Protein AF-A0A497SSN8-F1 (afdb_monomer_lite)

Structure (mmCIF, N/CA/C/O backbone):
data_AF-A0A497SSN8-F1
#
_entry.id   AF-A0A497SSN8-F1
#
loop_
_atom_site.group_PDB
_atom_site.id
_atom_site.type_symbol
_atom_site.label_atom_id
_atom_site.label_alt_id
_atom_site.label_comp_id
_atom_site.label_asym_id
_atom_site.label_entity_id
_atom_site.label_seq_id
_atom_site.pdbx_PDB_ins_code
_atom_site.Cartn_x
_atom_site.Cartn_y
_atom_site.Cartn_z
_atom_site.occupancy
_atom_site.B_iso_or_equiv
_atom_site.auth_seq_id
_atom_site.auth_comp_id
_atom_site.auth_asym_id
_atom_site.auth_atom_id
_atom_site.pdbx_PDB_model_num
ATOM 1 N N . MET A 1 1 ? 13.807 15.070 24.944 1.00 35.22 1 MET A N 1
ATOM 2 C CA . MET A 1 1 ? 13.479 15.569 23.591 1.00 35.22 1 MET A CA 1
ATOM 3 C C . MET A 1 1 ? 13.037 14.384 22.746 1.00 35.22 1 MET A C 1
ATOM 5 O O . MET A 1 1 ? 13.874 13.657 22.225 1.00 35.22 1 MET A O 1
ATOM 9 N N . GLU A 1 2 ? 11.731 14.126 22.706 1.00 35.09 2 GLU A N 1
ATOM 10 C CA . GLU A 1 2 ? 11.132 13.095 21.851 1.00 35.09 2 GLU A CA 1
ATOM 11 C C . GLU A 1 2 ? 11.270 13.523 20.382 1.00 35.0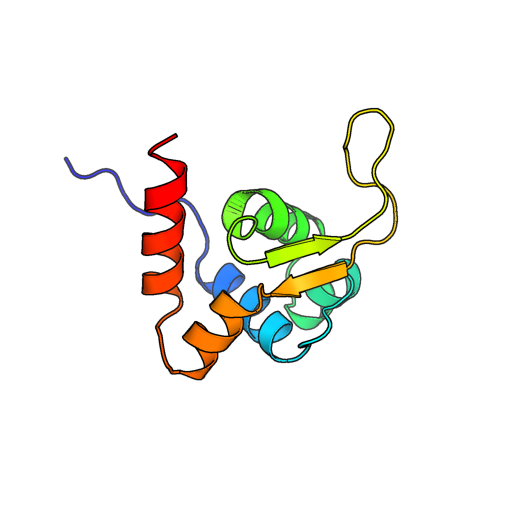9 2 GLU A C 1
ATOM 13 O O . GLU A 1 2 ? 10.898 14.636 20.018 1.00 35.09 2 GLU A O 1
ATOM 18 N N . LYS A 1 3 ? 11.870 12.678 19.537 1.00 37.94 3 LYS A N 1
ATOM 19 C CA . LYS A 1 3 ? 12.045 12.972 18.107 1.00 37.94 3 LYS A CA 1
ATOM 20 C C . LYS A 1 3 ? 10.700 12.848 17.379 1.00 37.94 3 LYS A C 1
ATOM 22 O O . LYS A 1 3 ? 10.108 11.772 17.351 1.00 37.94 3 LYS A O 1
ATOM 27 N N . ASN A 1 4 ? 10.266 13.958 16.780 1.00 37.72 4 ASN A N 1
ATOM 28 C CA . ASN A 1 4 ? 9.042 14.140 15.997 1.00 37.72 4 ASN A CA 1
ATOM 29 C C . ASN A 1 4 ? 8.753 13.004 14.997 1.00 37.72 4 ASN A C 1
ATOM 31 O O . ASN A 1 4 ? 9.568 12.667 14.139 1.00 37.72 4 ASN A O 1
ATOM 35 N N . ASN A 1 5 ? 7.523 12.491 15.049 1.00 42.47 5 ASN A N 1
ATOM 36 C CA . ASN A 1 5 ? 6.931 11.490 14.151 1.00 42.47 5 ASN A CA 1
ATOM 37 C C . ASN A 1 5 ? 6.485 12.096 12.789 1.00 42.47 5 ASN A C 1
ATOM 39 O O . ASN A 1 5 ? 5.452 11.721 12.242 1.00 42.47 5 ASN A O 1
ATOM 43 N N . GLU A 1 6 ? 7.232 13.059 12.240 1.00 48.50 6 GLU A N 1
ATOM 44 C CA . GLU A 1 6 ? 6.786 13.930 11.130 1.00 48.50 6 GLU A CA 1
ATOM 45 C C . GLU A 1 6 ? 7.203 13.489 9.716 1.00 48.50 6 GLU A C 1
ATOM 47 O O . GLU A 1 6 ? 7.068 14.257 8.768 1.00 48.50 6 GLU A O 1
ATOM 52 N N . LYS A 1 7 ? 7.729 12.277 9.499 1.00 67.94 7 LYS A N 1
ATOM 53 C CA . LYS A 1 7 ? 8.420 12.020 8.217 1.00 67.94 7 LYS A CA 1
ATOM 54 C C . LYS A 1 7 ? 7.534 11.619 7.025 1.00 67.94 7 LYS A C 1
ATOM 56 O O . LYS A 1 7 ? 8.015 11.672 5.897 1.00 67.94 7 LYS A O 1
ATOM 61 N N . TYR A 1 8 ? 6.265 11.250 7.220 1.00 79.00 8 TYR A N 1
ATOM 62 C CA . TYR A 1 8 ? 5.403 10.772 6.125 1.00 79.00 8 TYR A CA 1
ATOM 63 C C . TYR A 1 8 ? 3.995 11.368 6.172 1.00 79.00 8 TYR A C 1
ATOM 65 O O . TYR A 1 8 ? 3.371 11.450 7.227 1.00 79.00 8 TYR A O 1
ATOM 73 N N . ASP A 1 9 ? 3.468 11.724 5.001 1.00 90.81 9 ASP A N 1
ATOM 74 C CA . ASP A 1 9 ? 2.112 12.240 4.839 1.00 90.81 9 ASP A CA 1
ATOM 75 C C . ASP A 1 9 ? 1.100 11.105 5.034 1.00 90.81 9 ASP A C 1
ATOM 77 O O . ASP A 1 9 ? 0.883 10.240 4.176 1.00 90.81 9 ASP A O 1
ATOM 81 N N . PHE A 1 10 ? 0.474 11.112 6.207 1.00 90.44 10 PHE A N 1
ATOM 82 C CA . PHE A 1 10 ? -0.463 10.076 6.603 1.00 90.44 10 PHE A CA 1
ATOM 83 C C . PHE A 1 10 ? -1.740 10.059 5.751 1.00 90.44 10 PHE A C 1
ATOM 85 O O . PHE A 1 10 ? -2.361 9.003 5.615 1.00 90.44 10 PHE A O 1
ATOM 92 N N . GLN A 1 11 ? -2.120 11.180 5.127 1.00 94.25 11 GLN A N 1
ATOM 93 C CA . GLN A 1 11 ? -3.274 11.208 4.226 1.00 94.25 11 GLN A CA 1
ATOM 94 C C . GLN A 1 11 ? -2.990 10.413 2.953 1.00 94.25 11 GLN A C 1
ATOM 96 O O . GLN A 1 11 ? -3.845 9.649 2.504 1.00 94.25 11 GLN A O 1
ATOM 101 N N . LYS A 1 12 ? -1.761 10.490 2.428 1.00 95.00 12 LYS A N 1
ATOM 102 C CA . LYS A 1 12 ? -1.333 9.668 1.283 1.00 95.00 12 LYS A CA 1
ATOM 103 C C . LYS A 1 12 ? -1.317 8.182 1.624 1.00 95.00 12 LYS A C 1
ATOM 105 O O . LYS A 1 12 ? -1.801 7.371 0.839 1.00 95.00 12 LYS A O 1
ATOM 110 N N . ILE A 1 13 ? -0.840 7.824 2.818 1.00 95.31 13 ILE A N 1
ATOM 111 C CA . ILE A 1 13 ? -0.874 6.435 3.308 1.00 95.31 13 ILE A CA 1
ATOM 112 C C . ILE A 1 13 ? -2.318 5.931 3.376 1.00 95.31 13 ILE A C 1
ATOM 114 O O . ILE A 1 13 ? -2.626 4.878 2.817 1.00 95.31 13 ILE A O 1
ATOM 118 N N . LYS A 1 14 ? -3.222 6.694 4.003 1.00 95.56 14 LYS A N 1
ATOM 119 C CA . LYS A 1 14 ? -4.647 6.341 4.064 1.00 95.56 14 LYS A CA 1
ATOM 120 C C . LYS A 1 14 ? -5.261 6.177 2.677 1.00 95.56 14 LYS A C 1
ATOM 122 O O . LYS A 1 14 ? -5.982 5.207 2.469 1.00 95.56 14 LYS A O 1
ATOM 127 N N . ALA A 1 15 ? -4.982 7.089 1.747 1.00 97.75 15 ALA A N 1
ATOM 128 C CA . ALA A 1 15 ? -5.518 7.032 0.391 1.00 97.75 15 ALA A CA 1
ATOM 129 C C . ALA A 1 15 ? -5.067 5.758 -0.342 1.00 97.75 15 ALA A C 1
ATOM 131 O O . ALA A 1 15 ? -5.904 5.031 -0.873 1.00 97.75 15 ALA A O 1
ATOM 132 N N . LEU A 1 16 ? -3.770 5.433 -0.299 1.00 97.88 16 LEU A N 1
ATOM 133 C CA . LEU A 1 16 ? -3.234 4.211 -0.910 1.00 97.88 16 LEU A CA 1
ATOM 134 C C . LEU A 1 16 ? -3.834 2.947 -0.289 1.00 97.88 16 LEU A C 1
ATOM 136 O O . LEU A 1 16 ? -4.270 2.057 -1.013 1.00 97.88 16 LEU A O 1
ATOM 140 N N . ILE A 1 17 ? -3.899 2.875 1.044 1.00 97.38 17 ILE A N 1
ATOM 141 C CA . ILE A 1 17 ? -4.479 1.725 1.749 1.00 97.38 17 ILE A CA 1
ATOM 142 C C . ILE A 1 17 ? -5.973 1.592 1.449 1.00 97.38 17 ILE A C 1
ATOM 144 O O . ILE A 1 17 ? -6.444 0.482 1.226 1.00 97.38 17 ILE A O 1
ATOM 148 N N . SER A 1 18 ? -6.714 2.702 1.400 1.00 96.94 18 SER A N 1
ATOM 149 C CA . SER A 1 18 ? -8.140 2.709 1.060 1.00 96.94 18 SER A CA 1
ATOM 150 C C . SER A 1 18 ? -8.387 2.105 -0.321 1.00 96.94 18 SER A C 1
ATOM 152 O O . SER A 1 18 ? -9.216 1.207 -0.447 1.00 96.94 18 SER A O 1
ATOM 154 N N . VAL A 1 19 ? -7.608 2.516 -1.330 1.00 98.12 19 VAL A N 1
ATOM 155 C CA . VAL A 1 19 ? -7.676 1.908 -2.664 1.00 98.12 19 VAL A CA 1
ATOM 156 C C . VAL A 1 19 ? -7.325 0.428 -2.579 1.00 98.12 19 VAL A C 1
ATOM 158 O O . VAL A 1 19 ? -8.110 -0.400 -3.014 1.00 98.12 19 VAL A O 1
ATOM 161 N N . LEU A 1 20 ? -6.200 0.057 -1.964 1.00 97.56 20 LEU A N 1
ATOM 162 C CA . LEU A 1 20 ? -5.781 -1.346 -1.894 1.00 97.56 20 LEU 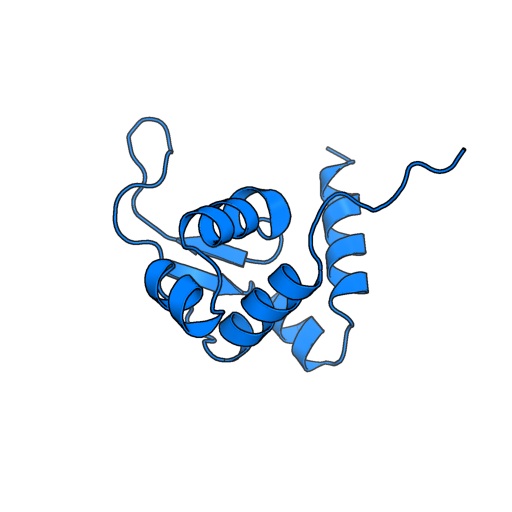A CA 1
ATOM 163 C C . LEU A 1 20 ? -6.811 -2.266 -1.218 1.00 97.56 20 LEU A C 1
ATOM 165 O O . LEU A 1 20 ? -6.931 -3.425 -1.605 1.00 97.56 20 LEU A O 1
ATOM 169 N N . ARG A 1 21 ? -7.586 -1.768 -0.248 1.00 95.94 21 ARG A N 1
ATOM 170 C CA . ARG A 1 21 ? -8.677 -2.535 0.381 1.00 95.94 21 ARG A CA 1
ATOM 171 C C . ARG A 1 21 ? -9.803 -2.889 -0.593 1.00 95.94 21 ARG A C 1
ATOM 173 O O . ARG A 1 21 ? -10.448 -3.913 -0.396 1.00 95.94 21 ARG A O 1
ATOM 180 N N . GLN A 1 22 ? -10.022 -2.074 -1.626 1.00 96.94 22 GLN A N 1
ATOM 181 C CA . GLN A 1 22 ? -11.036 -2.307 -2.662 1.00 96.94 22 GLN A CA 1
ATOM 182 C C . GLN A 1 22 ? -10.601 -3.367 -3.688 1.00 96.94 22 GLN A C 1
ATOM 184 O O . GLN A 1 22 ? -11.444 -3.891 -4.410 1.00 96.94 22 GLN A O 1
ATOM 189 N N . TYR A 1 23 ? -9.307 -3.706 -3.743 1.00 97.06 23 TYR A N 1
ATOM 190 C CA . TYR A 1 23 ? -8.731 -4.658 -4.698 1.00 97.06 23 TYR A CA 1
ATOM 191 C C . TYR A 1 23 ? -8.064 -5.830 -3.949 1.00 97.06 23 TYR A C 1
ATOM 193 O O . TYR A 1 23 ? -6.841 -5.833 -3.780 1.00 97.06 23 TYR A O 1
ATOM 201 N N . PRO A 1 24 ? -8.833 -6.836 -3.481 1.00 91.69 24 PRO A N 1
ATOM 202 C CA . PRO A 1 24 ? -8.308 -7.939 -2.665 1.00 91.69 24 PRO A CA 1
ATOM 203 C C . PRO A 1 24 ? -7.246 -8.785 -3.383 1.00 91.69 24 PRO A C 1
ATOM 205 O O . PRO A 1 24 ? -6.330 -9.299 -2.739 1.00 91.69 24 PRO A O 1
ATOM 208 N N . ASP A 1 25 ? -7.321 -8.876 -4.710 1.00 95.19 25 ASP A N 1
ATOM 209 C CA . ASP A 1 25 ? -6.347 -9.597 -5.538 1.00 95.19 25 ASP A CA 1
ATOM 210 C C . ASP A 1 25 ? -5.133 -8.745 -5.925 1.00 95.19 25 ASP A C 1
ATOM 212 O O . ASP A 1 25 ? -4.174 -9.239 -6.514 1.00 95.19 25 ASP A O 1
ATOM 216 N N . GLY A 1 26 ? -5.133 -7.478 -5.519 1.00 97.06 26 GLY A N 1
ATOM 217 C CA . GLY A 1 26 ? -4.122 -6.497 -5.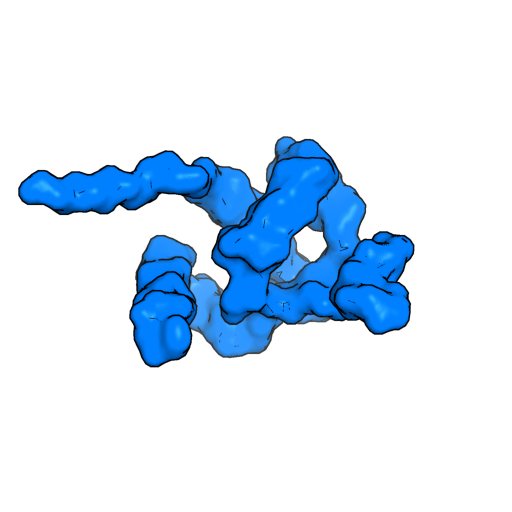860 1.00 97.06 26 GLY A CA 1
ATOM 218 C C . GLY A 1 26 ? -4.502 -5.631 -7.055 1.00 97.06 26 GLY A C 1
ATOM 219 O O . GLY A 1 26 ? -5.487 -5.844 -7.760 1.00 97.06 26 GLY A O 1
ATOM 220 N N . ILE A 1 27 ? -3.700 -4.597 -7.262 1.00 98.19 27 ILE A N 1
ATOM 221 C CA . ILE A 1 27 ? -3.897 -3.568 -8.278 1.00 98.19 27 ILE A CA 1
ATOM 222 C C . ILE A 1 27 ? -2.552 -3.196 -8.892 1.00 98.19 27 ILE A C 1
ATOM 224 O O . ILE A 1 27 ? -1.526 -3.133 -8.213 1.00 98.19 27 ILE A O 1
ATOM 228 N N . TRP A 1 28 ? -2.542 -2.926 -10.194 1.00 97.88 28 TRP A N 1
ATOM 229 C CA . TRP A 1 28 ? -1.343 -2.446 -10.870 1.00 97.88 28 TRP A CA 1
ATOM 230 C C . TRP A 1 28 ? -0.893 -1.101 -10.297 1.00 97.88 28 TRP A C 1
ATOM 232 O O . TRP A 1 28 ? -1.708 -0.193 -10.149 1.00 97.88 28 TRP A O 1
ATOM 242 N N . LEU A 1 29 ? 0.406 -0.921 -10.058 1.00 97.12 29 LEU A N 1
ATOM 243 C CA . LEU A 1 29 ? 0.974 0.286 -9.440 1.00 97.12 29 LEU A CA 1
ATOM 244 C C . LEU A 1 29 ? 0.557 1.591 -10.146 1.00 97.12 29 LEU A C 1
ATOM 246 O O . LEU A 1 29 ? 0.214 2.581 -9.499 1.00 97.12 29 LEU A O 1
ATOM 250 N N . ARG A 1 30 ? 0.512 1.581 -11.485 1.00 96.69 30 ARG A N 1
ATOM 251 C CA . ARG A 1 30 ? 0.036 2.724 -12.286 1.00 96.69 30 ARG A CA 1
ATOM 252 C C . ARG A 1 30 ? -1.449 3.017 -12.067 1.00 96.69 30 ARG A C 1
ATOM 254 O O . ARG A 1 30 ? -1.840 4.181 -12.027 1.00 96.69 30 ARG A O 1
ATOM 261 N N . ARG A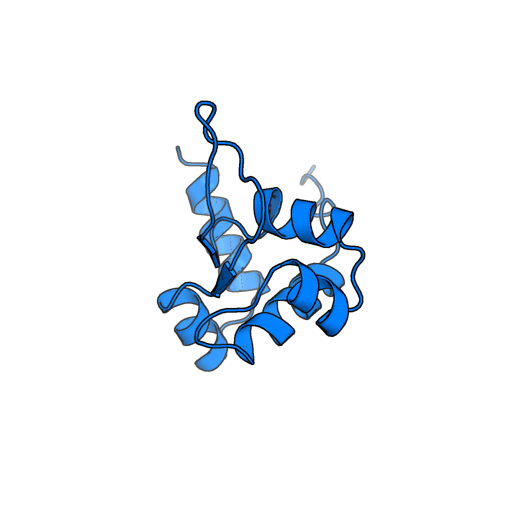 1 31 ? -2.276 1.978 -11.915 1.00 98.00 31 ARG A N 1
ATOM 262 C CA . ARG A 1 31 ? -3.699 2.141 -11.594 1.00 98.00 31 ARG A CA 1
ATOM 263 C C . ARG A 1 31 ? -3.867 2.627 -10.157 1.00 98.00 31 ARG A C 1
ATOM 265 O O . ARG A 1 31 ? -4.608 3.574 -9.948 1.00 98.00 31 ARG A O 1
ATOM 272 N N . LEU A 1 32 ? -3.111 2.083 -9.203 1.00 98.31 32 LEU A N 1
ATOM 273 C CA . LEU A 1 32 ? -3.103 2.545 -7.812 1.00 98.31 32 LEU A CA 1
ATOM 274 C C . LEU A 1 32 ? -2.823 4.050 -7.710 1.00 98.31 32 LEU A C 1
ATOM 276 O O . LEU A 1 32 ? -3.541 4.759 -7.011 1.00 98.31 32 LEU A O 1
ATOM 280 N N . SER A 1 33 ? -1.827 4.550 -8.446 1.00 98.25 33 SER A N 1
ATOM 281 C CA . SER A 1 33 ? -1.519 5.985 -8.527 1.00 98.25 33 SER A CA 1
ATOM 282 C C . SER A 1 33 ? -2.718 6.811 -9.017 1.00 98.25 33 SER A C 1
ATOM 284 O O . SER A 1 33 ? -3.073 7.813 -8.397 1.00 98.25 33 SER A O 1
ATOM 286 N N . ARG A 1 34 ? -3.396 6.362 -10.080 1.00 98.19 34 ARG A N 1
ATOM 287 C CA . ARG A 1 34 ? -4.585 7.036 -10.622 1.00 98.19 34 ARG A CA 1
ATOM 288 C C . ARG A 1 34 ? -5.760 7.051 -9.642 1.00 98.19 34 ARG A C 1
ATOM 290 O O . ARG A 1 34 ? -6.326 8.111 -9.403 1.00 98.19 34 ARG A O 1
ATOM 297 N N . GLU A 1 35 ? -6.111 5.896 -9.078 1.00 98.31 35 GLU A N 1
ATOM 298 C CA . GLU A 1 35 ? -7.266 5.743 -8.176 1.00 98.31 35 GLU A CA 1
ATOM 299 C C . GLU A 1 35 ? -7.055 6.503 -6.858 1.00 98.31 35 GLU A C 1
ATOM 301 O O . GLU A 1 35 ? -7.981 7.096 -6.311 1.00 98.31 35 GLU A O 1
ATOM 306 N N . SER A 1 36 ? -5.814 6.540 -6.362 1.00 97.88 36 SER A N 1
ATOM 307 C CA . SER A 1 36 ? -5.462 7.278 -5.141 1.00 97.88 36 SER A CA 1
ATOM 308 C C . SER A 1 36 ? -5.239 8.774 -5.368 1.00 97.88 36 SER A C 1
ATOM 310 O O . SER A 1 36 ? -5.099 9.511 -4.394 1.00 97.88 36 SER A O 1
ATOM 312 N N . LYS A 1 37 ? -5.208 9.233 -6.630 1.00 97.94 37 LYS A N 1
ATOM 313 C CA . LYS A 1 37 ? -4.874 10.613 -7.023 1.00 97.94 37 LYS A CA 1
ATOM 314 C C . LYS A 1 37 ? -3.506 11.072 -6.496 1.00 97.94 37 LYS A C 1
ATOM 316 O O . LYS A 1 37 ? -3.308 12.245 -6.185 1.00 97.94 37 LYS A O 1
ATOM 321 N N . ILE A 1 38 ? -2.550 10.148 -6.404 1.00 97.75 38 ILE A N 1
ATOM 322 C CA . ILE A 1 38 ? -1.178 10.410 -5.954 1.00 97.75 38 ILE A CA 1
ATOM 323 C C . ILE A 1 38 ? -0.236 10.262 -7.153 1.00 97.75 38 ILE A C 1
ATOM 325 O O . ILE A 1 38 ? -0.343 9.266 -7.873 1.00 97.75 38 ILE A O 1
ATOM 329 N N . PRO A 1 39 ? 0.719 11.190 -7.378 1.00 98.00 39 PRO A N 1
ATOM 330 C CA . PRO A 1 39 ? 1.687 11.070 -8.467 1.00 98.00 39 PRO A CA 1
ATOM 331 C C . PRO A 1 39 ? 2.397 9.713 -8.465 1.00 98.00 39 PRO A C 1
ATOM 333 O O . PRO A 1 39 ? 2.696 9.164 -7.402 1.00 98.00 39 PRO A O 1
ATOM 336 N N . LEU A 1 40 ? 2.688 9.162 -9.644 1.00 96.69 40 LEU A N 1
ATOM 337 C CA . LEU A 1 40 ? 3.264 7.817 -9.759 1.00 96.69 40 LEU A CA 1
ATOM 338 C C . LEU A 1 40 ? 4.600 7.690 -9.015 1.00 96.69 40 LEU A C 1
ATOM 340 O O . LEU A 1 40 ? 4.812 6.704 -8.314 1.00 96.69 40 LEU A O 1
ATOM 344 N N . SER A 1 41 ? 5.462 8.705 -9.105 1.00 95.94 41 SER A N 1
ATOM 345 C CA . SER A 1 41 ? 6.733 8.764 -8.370 1.00 95.94 41 SER A CA 1
ATOM 346 C C . SER A 1 41 ? 6.523 8.732 -6.854 1.00 95.94 41 SER A C 1
ATOM 348 O O . SER A 1 41 ? 7.178 7.974 -6.143 1.00 95.94 41 SER A O 1
ATOM 350 N N . THR A 1 42 ? 5.548 9.495 -6.351 1.00 96.19 42 THR A N 1
ATOM 351 C CA . THR A 1 42 ? 5.162 9.466 -4.936 1.00 96.19 42 THR A CA 1
ATOM 352 C C . THR A 1 42 ? 4.583 8.105 -4.556 1.00 96.19 42 THR A C 1
ATOM 354 O O . THR A 1 42 ? 4.941 7.556 -3.523 1.00 96.19 42 THR A O 1
ATOM 357 N N . THR A 1 43 ? 3.741 7.513 -5.400 1.00 97.19 43 THR A N 1
ATOM 358 C CA . THR A 1 43 ? 3.183 6.177 -5.161 1.00 97.19 43 THR A CA 1
ATOM 359 C C . THR A 1 43 ? 4.304 5.145 -5.032 1.00 97.19 43 THR A C 1
ATOM 361 O O . THR A 1 43 ? 4.336 4.416 -4.046 1.00 97.19 43 THR A O 1
ATOM 364 N N . HIS A 1 44 ? 5.270 5.138 -5.957 1.00 95.19 44 HIS A N 1
ATOM 365 C CA . HIS A 1 44 ? 6.477 4.307 -5.877 1.00 95.19 44 HIS A CA 1
ATOM 366 C C . HIS A 1 44 ? 7.204 4.475 -4.542 1.00 95.19 44 HIS A C 1
ATOM 368 O O . HIS A 1 44 ? 7.441 3.489 -3.843 1.00 95.19 44 HIS A O 1
ATOM 374 N N . TYR A 1 45 ? 7.488 5.724 -4.161 1.00 94.38 45 TYR A N 1
ATOM 375 C CA . TYR A 1 45 ? 8.179 6.034 -2.914 1.00 94.38 45 TYR A CA 1
ATOM 376 C C . TYR A 1 45 ? 7.464 5.442 -1.694 1.00 94.38 45 TYR A C 1
ATOM 378 O O . TYR A 1 45 ? 8.102 4.784 -0.872 1.00 94.38 45 TYR A O 1
ATOM 386 N N . TYR A 1 46 ? 6.145 5.634 -1.585 1.00 94.75 46 TYR A N 1
ATOM 387 C CA . TYR A 1 46 ? 5.370 5.111 -0.459 1.00 94.75 46 TYR A CA 1
ATOM 388 C C . TYR A 1 46 ? 5.310 3.585 -0.464 1.00 94.75 46 TYR A C 1
ATOM 390 O O . TYR A 1 46 ? 5.439 2.973 0.590 1.00 94.75 46 TYR A O 1
ATOM 398 N N . ILE A 1 47 ? 5.155 2.958 -1.628 1.00 94.75 47 ILE A N 1
ATOM 399 C CA . ILE A 1 47 ? 5.118 1.498 -1.760 1.00 94.75 47 ILE A CA 1
ATOM 400 C C . ILE A 1 47 ? 6.422 0.854 -1.280 1.00 94.75 47 ILE A C 1
ATOM 402 O O . ILE A 1 47 ? 6.388 -0.122 -0.534 1.00 94.75 47 ILE A O 1
ATOM 406 N N . GLU A 1 48 ? 7.570 1.412 -1.650 1.00 91.00 48 GLU A N 1
ATOM 407 C CA . GLU A 1 48 ? 8.872 0.822 -1.320 1.00 91.00 48 GLU A CA 1
ATOM 408 C C . GLU A 1 48 ? 9.328 1.164 0.099 1.00 91.00 48 GLU A C 1
ATOM 410 O O . GLU A 1 48 ? 9.718 0.283 0.871 1.00 91.00 48 GLU A O 1
ATOM 415 N N . ASN A 1 49 ? 9.223 2.435 0.478 1.00 89.00 49 ASN A N 1
ATOM 416 C CA . ASN A 1 49 ? 9.860 2.931 1.695 1.00 89.00 49 ASN A CA 1
ATOM 417 C C . ASN A 1 49 ? 8.927 2.911 2.906 1.00 89.00 49 ASN A C 1
ATOM 419 O O . ASN A 1 49 ? 9.389 2.743 4.033 1.00 89.00 49 ASN A O 1
ATOM 423 N N . VAL A 1 50 ? 7.617 3.054 2.686 1.00 90.69 50 VAL A N 1
ATOM 424 C CA . VAL A 1 50 ? 6.643 3.263 3.769 1.00 90.69 50 VAL A CA 1
ATOM 425 C C . VAL A 1 50 ? 5.765 2.035 3.986 1.00 90.69 50 VAL A C 1
ATOM 427 O O . VAL A 1 50 ? 5.581 1.593 5.115 1.00 90.69 50 VAL A O 1
ATOM 430 N N . LEU A 1 51 ? 5.229 1.463 2.910 1.00 93.69 51 LEU A N 1
ATOM 431 C CA . LEU A 1 51 ? 4.206 0.421 2.965 1.00 93.69 51 LEU A CA 1
ATOM 432 C C . LEU A 1 51 ? 4.761 -0.991 2.774 1.00 93.69 51 LEU A C 1
ATOM 434 O O . LEU A 1 51 ? 3.997 -1.937 2.929 1.00 93.69 51 LEU A O 1
ATOM 438 N N . SER A 1 52 ? 6.057 -1.160 2.493 1.00 91.94 52 SER A N 1
ATOM 439 C CA . SER A 1 52 ? 6.667 -2.455 2.140 1.00 91.94 52 SER A CA 1
ATOM 440 C C . SER A 1 52 ? 6.442 -3.581 3.154 1.00 91.94 52 SER A C 1
ATOM 442 O O . SER A 1 52 ? 6.411 -4.750 2.780 1.00 91.94 52 SER A O 1
ATOM 444 N N . SER A 1 53 ? 6.241 -3.266 4.436 1.00 91.75 53 SER A N 1
ATOM 445 C CA . SER A 1 53 ? 5.905 -4.268 5.457 1.00 91.75 53 SER A CA 1
ATOM 446 C C . SER A 1 53 ? 4.445 -4.732 5.398 1.00 91.75 53 SER A C 1
ATOM 448 O O . SER A 1 53 ? 4.154 -5.852 5.822 1.00 91.75 53 SER A O 1
ATOM 450 N N . LEU A 1 54 ? 3.549 -3.907 4.851 1.00 94.69 54 LEU A N 1
ATOM 451 C CA . LEU A 1 54 ? 2.096 -4.088 4.853 1.00 94.69 54 LEU A CA 1
ATOM 452 C C . LEU A 1 54 ? 1.544 -4.701 3.558 1.00 94.69 54 LEU A C 1
ATOM 454 O O . LEU A 1 54 ? 0.414 -5.194 3.530 1.00 94.69 54 LEU A O 1
ATOM 458 N N . ILE A 1 55 ? 2.327 -4.648 2.485 1.00 96.00 55 ILE A N 1
ATOM 459 C CA . ILE A 1 55 ? 1.923 -5.060 1.142 1.00 96.00 55 ILE A CA 1
ATOM 460 C C . ILE A 1 55 ? 2.830 -6.159 0.602 1.00 96.00 55 ILE A C 1
ATOM 462 O O . ILE A 1 55 ? 3.995 -6.269 0.985 1.00 96.00 55 ILE A O 1
ATOM 466 N N . ASP A 1 56 ? 2.299 -6.894 -0.360 1.00 95.75 56 ASP A N 1
ATOM 467 C CA . ASP A 1 56 ? 3.064 -7.667 -1.319 1.00 95.75 56 ASP A CA 1
ATOM 468 C C . ASP A 1 56 ? 3.242 -6.826 -2.588 1.00 95.75 56 ASP A C 1
ATOM 470 O O . ASP A 1 56 ? 2.307 -6.195 -3.092 1.00 95.75 56 ASP A O 1
ATOM 474 N N . ASN A 1 57 ? 4.474 -6.790 -3.086 1.00 94.56 57 ASN A N 1
ATOM 475 C CA . ASN A 1 57 ? 4.869 -6.046 -4.275 1.00 94.56 57 ASN A CA 1
ATOM 476 C C . ASN A 1 57 ? 5.459 -7.042 -5.273 1.00 94.56 57 ASN A C 1
ATOM 478 O O . ASN A 1 57 ? 6.593 -7.497 -5.117 1.00 94.56 57 ASN A O 1
ATOM 482 N N . ILE A 1 58 ? 4.637 -7.423 -6.245 1.00 94.56 58 ILE A N 1
ATOM 483 C CA . ILE A 1 58 ? 4.874 -8.530 -7.167 1.00 94.56 58 ILE A CA 1
ATOM 484 C C . ILE A 1 58 ? 5.158 -7.940 -8.546 1.00 94.56 58 ILE A C 1
ATOM 486 O O . ILE A 1 58 ? 4.389 -7.129 -9.056 1.00 94.56 58 ILE A O 1
ATOM 490 N N . GLY A 1 59 ? 6.258 -8.336 -9.166 1.00 92.75 59 GLY A N 1
ATOM 491 C CA . GLY A 1 59 ? 6.650 -7.847 -10.482 1.00 92.75 59 GLY A CA 1
ATOM 492 C C . GLY A 1 59 ? 7.957 -8.476 -10.931 1.00 92.75 59 GLY A C 1
ATOM 493 O O . GLY A 1 59 ? 8.637 -9.128 -10.135 1.00 92.75 59 GLY A O 1
ATOM 494 N N . ALA A 1 60 ? 8.297 -8.272 -12.200 1.00 90.38 60 ALA A N 1
ATOM 495 C CA . ALA A 1 60 ? 9.580 -8.703 -12.728 1.00 90.38 60 ALA A CA 1
ATOM 496 C C . ALA A 1 60 ? 10.715 -7.908 -12.067 1.00 90.38 60 ALA A C 1
ATOM 498 O O . ALA A 1 60 ? 10.582 -6.706 -11.809 1.00 90.38 60 ALA A O 1
ATOM 499 N N . ARG A 1 61 ? 11.814 -8.601 -11.773 1.00 91.38 61 ARG A N 1
ATOM 500 C CA . ARG A 1 61 ? 13.032 -8.020 -11.208 1.00 91.38 61 ARG A CA 1
ATOM 501 C C . ARG A 1 61 ? 14.205 -8.306 -12.125 1.00 91.38 61 ARG A C 1
ATOM 503 O O . ARG A 1 61 ? 14.266 -9.393 -12.696 1.00 91.38 61 ARG A O 1
ATOM 510 N N . ASP A 1 62 ? 15.082 -7.328 -12.287 1.00 91.81 62 ASP A N 1
ATOM 511 C CA . ASP A 1 62 ? 16.310 -7.487 -13.059 1.00 91.81 62 ASP A CA 1
ATOM 512 C C . ASP A 1 62 ? 17.354 -8.305 -12.278 1.00 91.81 62 ASP A C 1
ATOM 514 O O . ASP A 1 62 ? 17.105 -8.769 -11.160 1.00 91.81 62 ASP A O 1
ATOM 518 N N . SER A 1 63 ? 18.531 -8.499 -12.877 1.00 92.50 63 SER A N 1
ATOM 519 C CA . SER A 1 63 ? 19.654 -9.212 -12.257 1.00 92.50 63 SER A CA 1
ATOM 520 C C . SER A 1 63 ? 20.177 -8.547 -10.981 1.00 92.50 63 SER A C 1
ATOM 522 O O . SER A 1 63 ? 20.822 -9.209 -10.174 1.00 92.50 63 SER A O 1
ATOM 524 N N . GLU A 1 64 ? 19.896 -7.260 -10.788 1.00 91.62 64 GLU A N 1
ATOM 525 C CA . GLU A 1 64 ? 20.269 -6.487 -9.601 1.00 91.62 64 GLU A CA 1
ATOM 526 C C . GLU A 1 64 ? 19.159 -6.505 -8.534 1.00 91.62 64 GLU A C 1
ATOM 528 O O . GLU A 1 64 ? 19.321 -5.979 -7.434 1.00 91.62 64 GLU A O 1
ATOM 533 N N . GLY A 1 65 ? 18.021 -7.140 -8.833 1.00 85.75 65 GLY A N 1
ATOM 534 C CA . GLY A 1 65 ? 16.867 -7.237 -7.950 1.00 85.75 65 GLY A CA 1
ATOM 535 C C . GLY A 1 65 ? 15.934 -6.024 -7.998 1.00 85.75 65 GLY A C 1
ATOM 536 O O . GLY A 1 65 ? 14.946 -6.006 -7.250 1.00 85.75 65 GLY A O 1
ATOM 537 N N . ASN A 1 66 ? 16.174 -5.041 -8.870 1.00 85.19 66 ASN A N 1
ATOM 538 C CA . ASN A 1 66 ? 15.302 -3.882 -9.037 1.00 85.19 66 ASN A CA 1
ATOM 539 C C . ASN A 1 66 ? 14.065 -4.255 -9.851 1.00 85.19 66 ASN A C 1
ATOM 541 O O . ASN A 1 66 ? 14.117 -5.059 -10.779 1.00 85.19 66 ASN A O 1
ATOM 545 N N . PHE A 1 67 ? 12.919 -3.660 -9.519 1.00 86.62 67 PHE A N 1
ATOM 546 C CA . PHE A 1 67 ? 11.707 -3.900 -10.295 1.00 86.62 67 PHE A CA 1
ATOM 547 C C . PHE A 1 67 ? 11.771 -3.218 -11.659 1.00 86.62 67 PHE A C 1
ATOM 549 O O . PHE A 1 67 ? 11.983 -2.007 -11.728 1.00 86.62 67 PHE A O 1
ATOM 556 N N . PHE A 1 68 ? 11.423 -3.952 -12.714 1.00 83.81 68 PHE A N 1
ATOM 557 C CA . PHE A 1 68 ? 11.220 -3.389 -14.044 1.00 83.81 68 PHE A CA 1
ATOM 558 C C . PHE A 1 68 ? 9.837 -3.757 -14.599 1.00 83.81 68 PHE A C 1
ATOM 560 O O . PHE A 1 68 ? 9.271 -4.810 -14.308 1.00 83.81 68 PHE A O 1
ATOM 567 N N . GLY A 1 69 ? 9.260 -2.856 -15.396 1.00 85.88 69 GLY A N 1
ATOM 568 C CA . GLY A 1 69 ? 7.964 -3.076 -16.038 1.00 85.88 69 GLY A CA 1
ATOM 569 C C . GLY A 1 69 ? 6.757 -2.988 -15.092 1.00 85.88 69 GLY A C 1
ATOM 570 O O . GLY A 1 69 ? 6.614 -2.046 -14.309 1.00 85.88 69 GLY A O 1
ATOM 571 N N . ILE A 1 70 ? 5.816 -3.923 -15.250 1.00 90.50 70 ILE A N 1
ATOM 572 C CA . ILE A 1 70 ? 4.515 -3.908 -14.571 1.00 90.50 70 ILE A CA 1
ATOM 573 C C . ILE A 1 70 ? 4.644 -4.503 -13.161 1.00 90.50 70 ILE A C 1
ATOM 5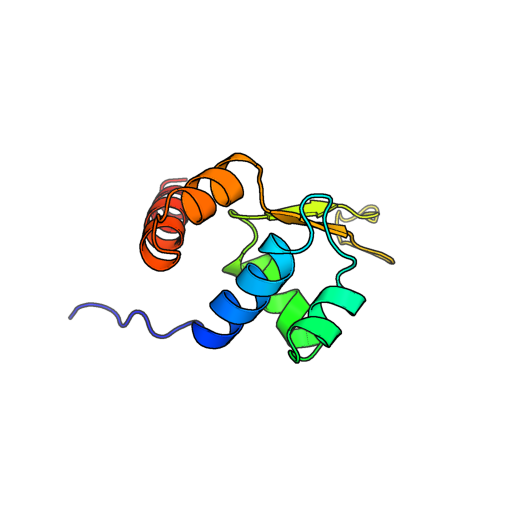75 O O . ILE A 1 70 ? 5.258 -5.549 -12.966 1.00 90.50 70 ILE A O 1
ATOM 579 N N . ARG A 1 71 ? 4.017 -3.846 -12.176 1.00 94.88 71 ARG A N 1
ATOM 580 C CA . ARG A 1 71 ? 3.999 -4.266 -10.766 1.00 94.88 71 ARG A CA 1
ATOM 581 C C . ARG A 1 71 ? 2.580 -4.352 -10.233 1.00 94.88 71 ARG A C 1
ATOM 583 O O . ARG A 1 71 ? 1.823 -3.385 -10.366 1.00 94.88 71 ARG A O 1
ATOM 590 N N . LEU A 1 72 ? 2.249 -5.476 -9.612 1.00 97.19 72 LEU A N 1
ATOM 591 C CA . LEU A 1 72 ? 1.023 -5.720 -8.869 1.00 97.19 72 LEU A CA 1
ATOM 592 C C . LEU A 1 72 ? 1.275 -5.458 -7.383 1.00 97.19 72 LEU A C 1
ATOM 594 O O . LEU A 1 72 ? 2.194 -6.014 -6.784 1.00 97.19 72 LEU A O 1
ATOM 598 N N . ILE A 1 73 ? 0.445 -4.608 -6.795 1.00 97.94 73 ILE A N 1
ATOM 599 C CA . ILE A 1 73 ? 0.503 -4.243 -5.384 1.00 97.94 73 ILE A CA 1
ATOM 600 C C . ILE A 1 73 ? -0.721 -4.814 -4.684 1.00 97.94 73 ILE A C 1
ATOM 602 O O . ILE A 1 73 ? -1.846 -4.549 -5.106 1.00 97.94 73 ILE A O 1
ATOM 606 N N . LYS A 1 74 ? -0.513 -5.552 -3.597 1.00 97.81 74 LYS A N 1
ATOM 607 C CA . LYS A 1 74 ? -1.580 -6.224 -2.849 1.00 97.81 74 LYS A CA 1
ATOM 608 C C . LYS A 1 74 ? -1.390 -6.023 -1.350 1.00 97.81 74 LYS A C 1
ATOM 610 O O . LYS A 1 74 ? -0.265 -6.033 -0.872 1.00 97.81 74 LYS A O 1
ATOM 615 N N . LEU A 1 75 ? -2.467 -5.846 -0.584 1.00 97.06 75 LEU A N 1
ATOM 616 C CA . LEU A 1 75 ? -2.365 -5.902 0.879 1.00 97.06 75 LEU A CA 1
ATOM 617 C C . LEU A 1 75 ? -2.073 -7.329 1.328 1.00 97.06 75 LEU A C 1
ATOM 619 O O . LEU A 1 75 ? -2.755 -8.260 0.897 1.00 97.06 75 LEU A O 1
ATOM 623 N N . LYS A 1 76 ? -1.133 -7.490 2.263 1.00 95.88 76 LYS A N 1
ATOM 624 C CA . LYS A 1 76 ? -0.919 -8.793 2.895 1.00 95.88 76 LYS A CA 1
ATOM 625 C C . LYS A 1 76 ? -2.222 -9.270 3.549 1.00 95.88 76 LYS A C 1
ATOM 627 O O . LYS A 1 76 ? -2.884 -8.460 4.211 1.00 95.88 76 LYS A O 1
ATOM 632 N N . PRO A 1 77 ? -2.580 -10.565 3.451 1.00 94.44 77 PRO A N 1
ATOM 633 C CA . PRO A 1 77 ? -3.847 -11.075 3.981 1.00 94.44 77 PRO A CA 1
ATOM 634 C C . PRO A 1 77 ? -4.082 -10.728 5.458 1.00 94.44 77 PRO A C 1
ATOM 636 O O . PRO A 1 77 ? -5.158 -10.254 5.819 1.00 94.44 77 PRO A O 1
ATOM 639 N N . GLY A 1 78 ? -3.049 -10.862 6.300 1.00 93.94 78 GLY A N 1
ATOM 640 C CA . GLY A 1 78 ? -3.134 -10.523 7.724 1.00 93.94 78 GLY A CA 1
ATOM 641 C C . GLY A 1 78 ? -3.385 -9.035 7.994 1.00 93.94 78 GLY A C 1
ATOM 642 O O . GLY A 1 78 ? -4.113 -8.694 8.922 1.00 93.94 78 GLY A O 1
ATOM 643 N N . ILE A 1 79 ? -2.847 -8.144 7.157 1.00 95.12 79 ILE A N 1
ATOM 644 C CA . ILE A 1 79 ? -3.075 -6.695 7.270 1.00 95.12 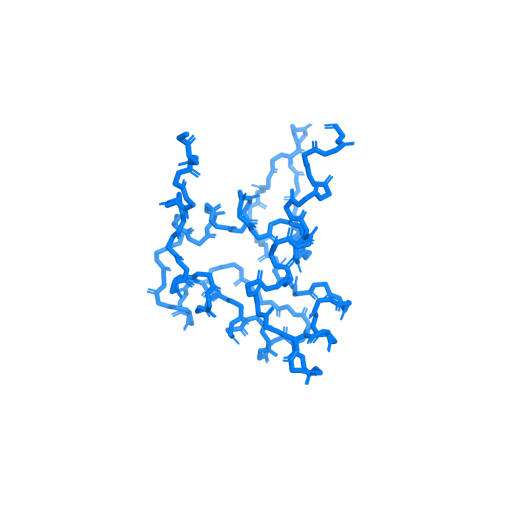79 ILE A CA 1
ATOM 645 C C . ILE A 1 79 ? -4.498 -6.347 6.862 1.00 95.12 79 ILE A C 1
ATOM 647 O O . ILE A 1 79 ? -5.168 -5.582 7.554 1.00 95.12 79 ILE A O 1
ATOM 651 N N . LYS A 1 80 ? -4.976 -6.930 5.757 1.00 93.69 80 LYS A N 1
ATOM 652 C CA . LYS A 1 80 ? -6.357 -6.747 5.309 1.00 93.69 80 LYS A CA 1
ATOM 653 C C . LYS A 1 80 ? -7.339 -7.182 6.397 1.00 93.69 80 LYS A C 1
ATOM 655 O O . LYS A 1 80 ? -8.218 -6.405 6.749 1.00 93.69 80 LYS A O 1
ATOM 660 N N . HIS A 1 81 ? -7.139 -8.367 6.977 1.00 94.81 81 HIS A N 1
ATOM 661 C CA . HIS A 1 81 ? -7.982 -8.871 8.060 1.00 94.81 81 HIS A CA 1
ATOM 662 C C . HIS A 1 81 ? -8.015 -7.915 9.263 1.00 94.81 81 HIS A C 1
ATOM 664 O O . HIS A 1 81 ? -9.091 -7.590 9.753 1.00 94.81 81 HIS A O 1
ATOM 670 N N . GLN A 1 82 ? -6.858 -7.404 9.702 1.00 94.88 82 GLN A N 1
ATOM 671 C CA . GLN A 1 82 ? -6.796 -6.425 10.796 1.00 94.88 82 GLN A CA 1
ATOM 672 C C . GLN A 1 82 ? -7.551 -5.127 10.468 1.00 94.88 82 GLN A C 1
ATOM 674 O O . GLN A 1 82 ? -8.251 -4.592 11.326 1.00 94.88 82 GLN A O 1
ATOM 679 N N . LEU A 1 83 ? -7.421 -4.610 9.243 1.00 94.19 83 LEU A N 1
ATOM 680 C CA . LEU A 1 83 ? -8.132 -3.401 8.809 1.00 94.19 83 LEU A CA 1
ATOM 681 C C . LEU A 1 83 ? -9.649 -3.618 8.752 1.00 94.19 83 LEU A C 1
ATOM 683 O O . LEU A 1 83 ? -10.413 -2.730 9.131 1.00 94.19 83 LEU A O 1
ATOM 687 N N . ASP A 1 84 ? -10.086 -4.785 8.285 1.00 93.12 84 ASP A N 1
ATOM 688 C CA . ASP A 1 84 ? -11.503 -5.132 8.178 1.00 93.12 84 ASP A CA 1
ATOM 689 C C . ASP A 1 84 ? -12.128 -5.426 9.549 1.00 93.12 84 ASP A C 1
ATOM 691 O O . ASP A 1 84 ? -13.293 -5.111 9.765 1.00 93.12 84 ASP A O 1
ATOM 695 N N . SER A 1 85 ? -11.337 -5.906 10.514 1.00 94.62 85 SER A N 1
ATOM 696 C CA . SER A 1 85 ? -11.753 -6.076 11.911 1.00 94.62 85 SER A CA 1
ATOM 697 C C . SER A 1 85 ? -11.794 -4.763 12.713 1.00 94.62 85 SER A C 1
ATOM 699 O O . SER A 1 85 ? -11.944 -4.793 13.933 1.00 94.62 85 SER A O 1
ATOM 701 N N . GLY A 1 86 ? -11.592 -3.610 12.065 1.00 93.94 86 GLY A N 1
ATOM 702 C CA . GLY A 1 86 ? -11.624 -2.290 12.702 1.00 93.94 86 GLY A CA 1
ATOM 703 C C . GLY A 1 86 ? -10.315 -1.851 13.368 1.00 93.94 86 GLY A C 1
ATOM 704 O O . GLY A 1 86 ? -10.286 -0.814 14.033 1.00 93.94 86 GLY A O 1
ATOM 705 N N . THR A 1 87 ? -9.208 -2.582 13.189 1.00 93.62 87 THR A N 1
ATOM 706 C CA . THR A 1 87 ? -7.900 -2.139 13.698 1.00 93.62 87 THR A CA 1
ATOM 707 C C . THR A 1 87 ? -7.464 -0.874 12.963 1.00 93.62 87 THR A C 1
ATOM 709 O O . THR A 1 87 ? -7.438 -0.824 11.732 1.00 93.62 87 THR A O 1
ATOM 712 N N . SER A 1 88 ? -7.080 0.164 13.709 1.00 93.19 88 SER A N 1
ATOM 713 C CA . SER A 1 88 ? -6.657 1.426 13.102 1.00 93.19 88 SER A CA 1
ATOM 714 C C . SER A 1 88 ? -5.336 1.281 12.341 1.00 93.19 88 SER A C 1
ATOM 716 O O . SER A 1 88 ? -4.380 0.660 12.811 1.00 93.19 88 SER A O 1
ATOM 718 N N . LEU A 1 89 ? -5.249 1.924 11.174 1.00 90.62 89 LEU A N 1
ATOM 719 C CA . LEU A 1 89 ? -4.045 1.914 10.339 1.00 90.62 89 LEU A CA 1
ATOM 720 C C . LEU A 1 89 ? -2.810 2.441 11.092 1.00 90.62 89 LEU A C 1
ATOM 722 O O . LEU A 1 89 ? -1.714 1.914 10.924 1.00 90.62 89 LEU A O 1
ATOM 726 N N . GLN A 1 90 ? -2.983 3.435 11.971 1.00 89.62 90 GLN A N 1
ATOM 727 C CA . GLN A 1 90 ? -1.910 3.947 12.829 1.00 89.62 90 GLN A CA 1
ATOM 728 C C . GLN A 1 90 ? -1.344 2.856 13.741 1.00 89.62 90 GLN A C 1
ATOM 730 O O . GLN A 1 90 ? -0.130 2.778 13.917 1.00 89.62 90 GLN A O 1
ATOM 735 N N . LYS A 1 91 ? -2.214 2.024 14.331 1.00 89.69 91 LYS A N 1
ATOM 736 C CA . LYS A 1 91 ? -1.800 0.932 15.216 1.00 89.69 91 LYS A CA 1
ATOM 737 C C . LYS A 1 91 ? -1.013 -0.116 14.434 1.00 89.69 91 LYS A C 1
ATOM 739 O O . LYS A 1 91 ? 0.076 -0.480 14.861 1.00 89.69 91 LYS A O 1
ATOM 744 N N . ILE A 1 92 ? -1.507 -0.502 13.258 1.00 90.81 92 ILE A N 1
ATOM 745 C CA . ILE A 1 92 ? -0.834 -1.456 12.365 1.00 90.81 92 ILE A CA 1
ATOM 746 C C . ILE A 1 92 ? 0.564 -0.947 11.977 1.00 90.81 92 ILE A C 1
ATOM 748 O O . ILE A 1 92 ? 1.552 -1.659 12.142 1.00 90.81 92 ILE A O 1
ATOM 752 N N . ILE A 1 93 ? 0.674 0.305 11.523 1.00 87.00 93 ILE A N 1
ATOM 753 C CA . ILE A 1 93 ? 1.963 0.899 11.134 1.00 87.00 93 ILE A CA 1
ATOM 754 C C . ILE A 1 93 ? 2.936 0.934 12.314 1.00 87.00 93 ILE A C 1
ATOM 756 O O . ILE A 1 93 ? 4.102 0.583 12.145 1.00 87.00 93 ILE A O 1
ATOM 760 N N . LYS A 1 94 ? 2.475 1.315 13.514 1.00 84.19 94 LYS A N 1
ATOM 761 C CA . LYS A 1 94 ? 3.317 1.312 14.719 1.00 84.19 94 LYS A CA 1
ATOM 762 C C . LYS A 1 94 ? 3.862 -0.085 15.011 1.00 84.19 94 LYS A C 1
ATOM 764 O O . LYS A 1 94 ? 5.068 -0.226 15.171 1.00 84.19 94 LYS A O 1
ATOM 769 N N . THR A 1 95 ? 3.011 -1.110 15.008 1.00 83.38 95 THR A N 1
ATOM 770 C CA . THR A 1 95 ? 3.433 -2.499 15.249 1.00 83.38 95 THR A CA 1
ATOM 771 C C . THR A 1 95 ? 4.467 -2.969 14.225 1.00 83.38 95 THR A C 1
ATOM 773 O O . THR A 1 95 ? 5.485 -3.543 14.599 1.00 83.38 95 THR A O 1
ATOM 776 N N . HIS A 1 96 ? 4.264 -2.679 12.939 1.00 78.31 96 HIS A N 1
ATOM 777 C CA . HIS A 1 96 ? 5.178 -3.128 11.886 1.00 78.31 96 HIS A CA 1
ATOM 778 C C . HIS A 1 96 ? 6.480 -2.315 11.790 1.00 78.31 96 HIS A C 1
ATOM 780 O O . HIS A 1 96 ? 7.495 -2.858 11.358 1.00 78.31 96 HIS A O 1
ATOM 786 N N . ASN A 1 97 ? 6.486 -1.048 12.213 1.00 67.88 97 ASN A N 1
ATOM 787 C CA . ASN A 1 97 ? 7.709 -0.244 12.302 1.00 67.88 97 ASN A CA 1
ATOM 788 C C . ASN A 1 97 ? 8.577 -0.625 13.507 1.00 67.88 97 ASN A C 1
ATOM 790 O O . ASN A 1 97 ? 9.795 -0.510 13.419 1.00 67.88 97 ASN A O 1
ATOM 794 N N . ILE A 1 98 ? 7.979 -1.114 14.600 1.00 57.41 98 ILE A N 1
ATOM 795 C CA . ILE A 1 98 ? 8.735 -1.661 15.739 1.00 57.41 98 ILE A CA 1
ATOM 796 C C . ILE A 1 98 ? 9.562 -2.867 15.281 1.00 57.41 98 ILE A C 1
ATOM 798 O O . ILE A 1 98 ? 10.755 -2.920 15.550 1.00 57.41 98 ILE A O 1
ATOM 802 N N . ILE A 1 99 ? 8.963 -3.770 14.497 1.00 50.62 99 ILE A N 1
ATOM 803 C CA . ILE A 1 99 ? 9.640 -4.979 14.003 1.00 50.62 99 ILE A CA 1
ATOM 804 C C . ILE A 1 99 ? 10.826 -4.635 13.079 1.00 50.62 99 ILE A C 1
ATOM 806 O O . ILE A 1 99 ? 11.840 -5.322 13.114 1.00 50.62 99 ILE A O 1
ATOM 810 N N . LYS A 1 100 ? 10.746 -3.551 12.291 1.00 50.47 100 LYS A N 1
ATOM 811 C CA . LYS A 1 100 ? 11.851 -3.101 11.419 1.00 50.47 100 LYS A CA 1
ATOM 812 C C . LYS A 1 100 ? 13.060 -2.527 12.174 1.00 50.47 100 LYS A C 1
ATOM 814 O O . LYS A 1 100 ? 14.133 -2.494 11.591 1.00 50.47 100 LYS A O 1
ATOM 819 N N . ASN A 1 101 ? 12.896 -2.068 13.417 1.00 44.03 101 ASN A N 1
ATOM 820 C CA . ASN A 1 101 ? 13.976 -1.480 14.226 1.00 44.03 101 ASN A CA 1
ATOM 821 C C . ASN A 1 101 ? 14.615 -2.483 15.206 1.00 44.03 101 ASN A C 1
ATOM 823 O O . ASN A 1 101 ? 15.441 -2.092 16.027 1.00 44.03 101 ASN A O 1
ATOM 827 N N . SER A 1 102 ? 14.197 -3.750 15.176 1.00 38.16 102 SER A N 1
ATOM 828 C CA . SER A 1 102 ? 14.702 -4.818 16.053 1.00 38.16 102 SER A CA 1
ATOM 829 C C . SER A 1 102 ? 15.525 -5.872 15.301 1.00 38.16 102 SER A C 1
ATOM 831 O O . SER A 1 102 ? 15.734 -6.959 15.834 1.00 38.16 102 SER A O 1
ATOM 833 N N . GLY A 1 103 ? 15.961 -5.564 14.076 1.00 34.19 103 GLY A N 1
ATOM 834 C CA . GLY A 1 103 ? 16.813 -6.407 13.235 1.00 34.19 103 GLY A CA 1
ATOM 835 C C . GLY A 1 103 ? 17.977 -5.621 12.660 1.00 34.19 103 GLY A C 1
ATOM 836 O O . GLY A 1 103 ? 17.811 -4.393 12.480 1.00 34.19 103 GLY A O 1
#

Foldseek 3Di:
DDDDPPDDDVLLVVLLVVVQLVPQVFDKLVVSCVSSVHDSVVSVCCCPPPCVLFWDWDADADPVRHHDDIITIHGDPVNSVCVVVVNDPVVVSVVSVVVVVVD

Radius of gyration: 14.0 Å; chains: 1; bounding box: 32×27×40 Å

Sequence (103 aa):
MEKNNEKYDFQKIKALISVLRQYPDGIWLRRLSRESKIPLSTTHYYIENVLSSLIDNIGARDSEGNFFGIRLIKLKPGIKHQLDSGTSLQKIIKTHNIIKNSG

Secondary structure (DSSP, 8-state):
------SS-HHHHHHHHHHHHH-TT-EEHHHHHHHHT--HHHHHHIIIIISTTTEEEEEEE-TTS-EEEEEEEEE-HHHHHHHHTT--HHHHHHHHHHHHT--

pLDDT: mean 87.19, std 17.22, range [34.19, 98.31]